Protein AF-A0A846ZX14-F1 (afdb_monomer)

pLDDT: mean 89.84, std 9.96, range [59.44, 98.19]

Foldseek 3Di:
DDPVVVVVVLVVLVVVLVVLVVVLVVCCVPPVPPCPVVSVVSVVVSVVSVVVSVVVVVVVVVVD

Mean predicted aligned error: 4.75 Å

Solvent-accessible surface area (backbone atoms only — not comparable to full-atom values): 3685 Å² total; per-residue (Å²): 132,54,73,65,59,49,50,51,52,50,54,52,50,51,52,52,51,53,55,52,52,53,52,50,54,52,49,57,74,72,42,75,74,90,38,52,70,60,51,52,54,47,53,52,54,51,50,54,52,52,53,51,52,51,50,55,49,55,53,48,67,75,74,110

Radius of gyration: 14.96 Å; Cα contacts (8 Å, |Δi|>4): 15; chains: 1; bounding box: 31×18×41 Å

Sequence (64 aa):
MTRSERALLFCLAEEIILHLRNRLAEIENLHPRESALGIATFQERLRNIEELLDGAKKEHERTV

Structure (mmCIF, N/CA/C/O backbone):
data_AF-A0A846ZX14-F1
#
_entry.id   AF-A0A846ZX14-F1
#
loop_
_atom_site.group_PDB
_atom_site.id
_atom_site.type_symbol
_atom_site.label_atom_id
_atom_site.label_alt_id
_atom_site.label_comp_id
_atom_site.label_asym_id
_atom_site.label_entity_id
_atom_site.label_seq_id
_atom_site.pdbx_PDB_ins_code
_atom_site.Cartn_x
_atom_site.Cartn_y
_atom_site.Cartn_z
_atom_site.occupancy
_atom_site.B_iso_or_equiv
_atom_site.auth_seq_id
_atom_site.auth_comp_id
_atom_site.auth_asym_id
_atom_site.auth_atom_id
_atom_site.pdbx_PDB_model_num
ATOM 1 N N . MET A 1 1 ? -4.304 1.193 21.548 1.00 79.31 1 MET A N 1
ATOM 2 C CA . MET A 1 1 ? -4.674 1.925 20.324 1.00 79.31 1 MET A CA 1
ATOM 3 C C . MET A 1 1 ? -6.186 1.929 20.196 1.00 79.31 1 MET A C 1
ATOM 5 O O . MET A 1 1 ? -6.788 0.857 20.254 1.00 79.31 1 MET A O 1
ATOM 9 N N . THR A 1 2 ? -6.793 3.104 20.102 1.00 91.50 2 THR A N 1
ATOM 10 C CA . THR A 1 2 ? -8.242 3.285 19.977 1.00 91.50 2 THR A CA 1
ATOM 11 C C . THR A 1 2 ? -8.744 2.834 18.601 1.00 91.50 2 THR A C 1
ATOM 13 O O . THR A 1 2 ? -7.966 2.657 17.660 1.00 91.50 2 THR A O 1
ATOM 16 N N . ARG A 1 3 ? -10.066 2.655 18.466 1.00 88.50 3 ARG A N 1
ATOM 17 C CA . ARG A 1 3 ? -10.702 2.343 17.174 1.00 88.50 3 ARG A CA 1
ATOM 18 C C . ARG A 1 3 ? -10.405 3.422 16.126 1.00 88.50 3 ARG A C 1
ATOM 20 O O . ARG A 1 3 ? -10.116 3.088 14.983 1.00 88.50 3 ARG A O 1
ATOM 27 N N . SER A 1 4 ? -10.434 4.691 16.528 1.00 92.25 4 SER A N 1
ATOM 28 C CA . SER A 1 4 ? -10.184 5.830 15.639 1.00 92.25 4 SER A CA 1
ATOM 29 C C . SER A 1 4 ? -8.721 5.926 15.204 1.00 92.25 4 SER A C 1
ATOM 31 O O . SER A 1 4 ? -8.458 6.148 14.028 1.00 92.25 4 SER A O 1
ATOM 33 N N . GLU A 1 5 ? -7.770 5.692 16.114 1.00 94.12 5 GLU A N 1
ATOM 34 C CA . GLU A 1 5 ? -6.339 5.620 15.773 1.00 94.12 5 GLU A CA 1
ATOM 35 C C . GLU A 1 5 ? -6.066 4.505 14.756 1.00 94.12 5 GLU A C 1
ATOM 37 O O . GLU A 1 5 ? -5.334 4.706 13.792 1.00 94.12 5 GLU A O 1
ATOM 42 N N . ARG A 1 6 ? -6.703 3.339 14.926 1.00 91.69 6 ARG A N 1
ATOM 43 C CA . ARG A 1 6 ? -6.579 2.221 13.981 1.00 91.69 6 ARG A CA 1
ATOM 44 C C . ARG A 1 6 ? -7.157 2.539 12.612 1.00 91.69 6 ARG A C 1
ATOM 46 O O . ARG A 1 6 ? -6.506 2.269 11.611 1.00 91.69 6 ARG A O 1
ATOM 53 N N . ALA A 1 7 ? -8.357 3.114 12.581 1.00 93.25 7 ALA A N 1
ATOM 54 C CA . ALA A 1 7 ? -8.999 3.527 11.339 1.00 93.25 7 ALA A CA 1
ATOM 55 C C . ALA A 1 7 ? -8.131 4.540 10.582 1.00 93.25 7 ALA A C 1
ATOM 57 O O . ALA A 1 7 ? -7.912 4.376 9.388 1.00 93.25 7 ALA A O 1
ATOM 58 N N . LEU A 1 8 ? -7.559 5.522 11.290 1.00 96.12 8 LEU A N 1
ATOM 59 C CA . LEU A 1 8 ? -6.631 6.484 10.702 1.00 96.12 8 LEU A CA 1
ATOM 60 C C . LEU A 1 8 ? -5.407 5.795 10.084 1.00 96.12 8 LEU A C 1
ATOM 62 O O . LEU A 1 8 ? -5.036 6.120 8.961 1.00 96.12 8 LEU A O 1
ATOM 66 N N . LEU A 1 9 ? -4.796 4.832 10.783 1.00 95.94 9 LEU A N 1
ATOM 67 C CA . LEU A 1 9 ? -3.648 4.092 10.251 1.00 95.94 9 LEU A CA 1
ATOM 68 C C . LEU A 1 9 ? -4.001 3.271 9.006 1.00 95.94 9 LEU A C 1
ATOM 70 O O . LEU A 1 9 ? -3.198 3.227 8.077 1.00 95.94 9 LEU A O 1
ATOM 74 N N . PHE A 1 10 ? -5.188 2.659 8.953 1.00 96.56 10 PHE A N 1
ATOM 75 C CA . PHE A 1 10 ? -5.643 1.970 7.745 1.00 96.56 10 PHE A CA 1
ATOM 76 C C . PHE A 1 10 ? -5.846 2.935 6.580 1.00 96.56 10 PHE A C 1
ATOM 78 O O . PHE A 1 10 ? -5.313 2.668 5.506 1.00 96.56 10 PHE A O 1
ATOM 85 N N . CYS A 1 11 ? -6.508 4.074 6.798 1.00 96.69 11 CYS A N 1
ATOM 86 C CA . CYS A 1 11 ? -6.676 5.086 5.754 1.00 96.69 11 CYS A CA 1
ATOM 87 C C . CYS A 1 11 ? -5.321 5.611 5.247 1.00 96.69 11 CYS A C 1
ATOM 89 O O . CYS A 1 11 ? -5.109 5.738 4.046 1.00 96.69 11 CYS A O 1
ATOM 91 N N . LEU A 1 12 ? -4.370 5.880 6.150 1.00 97.81 12 LEU A N 1
ATOM 92 C CA . LEU A 1 12 ? -3.028 6.332 5.772 1.00 97.81 12 LEU A CA 1
ATOM 93 C C . LEU A 1 12 ? -2.271 5.273 4.963 1.00 97.81 12 LEU A C 1
ATOM 95 O O . LEU A 1 12 ? -1.600 5.608 3.990 1.00 97.81 12 LEU A O 1
ATOM 99 N N . ALA A 1 13 ? -2.376 4.000 5.347 1.00 97.44 13 ALA A N 1
ATOM 100 C CA . ALA A 1 13 ? -1.754 2.909 4.606 1.00 97.44 13 ALA A CA 1
ATOM 101 C C . ALA A 1 13 ? -2.348 2.767 3.193 1.00 97.44 13 ALA A C 1
ATOM 103 O O . ALA A 1 13 ? -1.598 2.568 2.238 1.00 97.44 13 ALA A O 1
ATOM 104 N N . GLU A 1 14 ? -3.668 2.914 3.047 1.00 97.75 14 GLU A N 1
ATOM 105 C CA . GLU A 1 14 ? -4.343 2.906 1.743 1.00 97.75 14 GLU A CA 1
ATOM 106 C C . GLU A 1 14 ? -3.870 4.049 0.838 1.00 97.75 14 GLU A C 1
ATOM 108 O O . GLU A 1 14 ? -3.530 3.802 -0.320 1.00 97.75 14 GLU A O 1
ATOM 113 N N . GLU A 1 15 ? -3.775 5.272 1.367 1.00 98.19 15 GLU A N 1
ATOM 114 C CA . GLU A 1 15 ? -3.276 6.431 0.614 1.00 98.19 15 GLU A CA 1
ATOM 115 C C . GLU A 1 15 ? -1.819 6.249 0.173 1.00 98.19 15 GLU A C 1
ATOM 117 O O . GLU A 1 15 ? -1.465 6.511 -0.978 1.00 98.19 15 GLU A O 1
ATOM 122 N N . ILE A 1 16 ? -0.959 5.725 1.053 1.00 97.25 16 ILE A N 1
ATOM 123 C CA . ILE A 1 16 ? 0.434 5.425 0.700 1.00 97.25 16 ILE A CA 1
ATOM 124 C C . ILE A 1 16 ? 0.495 4.394 -0.434 1.00 97.25 16 ILE A C 1
ATOM 126 O O . ILE A 1 16 ? 1.229 4.598 -1.402 1.00 97.25 16 ILE A O 1
ATOM 130 N N . ILE A 1 17 ? -0.285 3.311 -0.356 1.00 98.06 17 ILE A N 1
ATOM 131 C CA . ILE A 1 17 ? -0.346 2.291 -1.416 1.00 98.06 17 ILE A CA 1
ATOM 132 C C . ILE A 1 17 ? -0.824 2.907 -2.735 1.00 98.06 17 ILE A C 1
ATOM 134 O O . ILE A 1 17 ? -0.235 2.632 -3.782 1.00 98.06 17 ILE A O 1
ATOM 138 N N . LEU A 1 18 ? -1.844 3.769 -2.702 1.00 97.94 18 LEU A N 1
ATOM 139 C CA . LEU A 1 18 ? -2.340 4.465 -3.888 1.00 97.94 18 LEU A CA 1
ATOM 140 C C . LEU A 1 18 ? -1.244 5.322 -4.539 1.00 97.94 18 LEU A C 1
ATOM 142 O O . LEU A 1 18 ? -1.022 5.233 -5.749 1.00 97.94 18 LEU A O 1
ATOM 146 N N . HIS A 1 19 ? 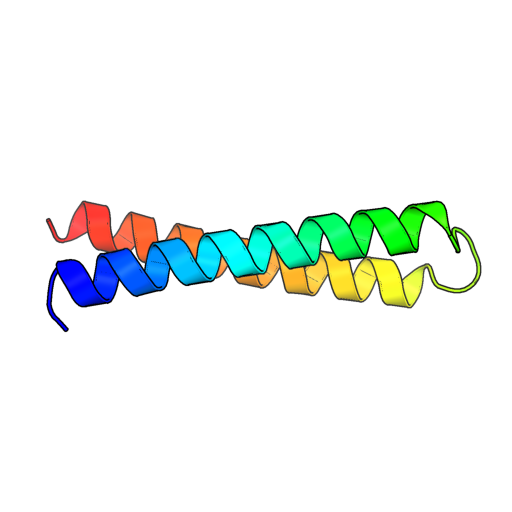-0.506 6.097 -3.743 1.00 97.56 19 HIS A N 1
ATOM 147 C CA . HIS A 1 19 ? 0.621 6.888 -4.236 1.00 97.56 19 HIS A CA 1
ATOM 148 C C . HIS A 1 19 ? 1.733 6.020 -4.842 1.00 97.56 19 HIS A C 1
ATOM 150 O O . HIS A 1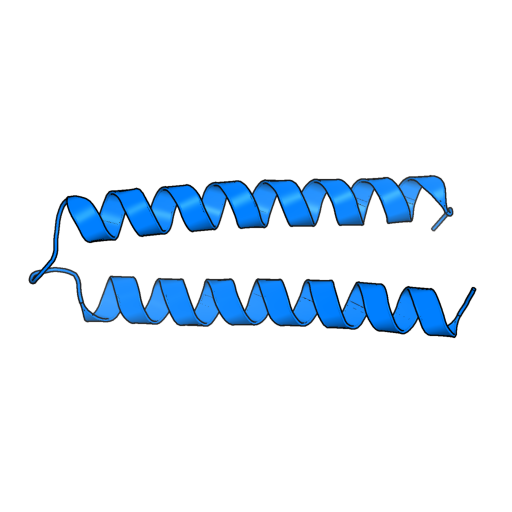 19 ? 2.270 6.363 -5.898 1.00 97.56 19 HIS A O 1
ATOM 156 N N . LEU A 1 20 ? 2.061 4.882 -4.223 1.00 96.44 20 LEU A N 1
ATOM 157 C CA . LEU A 1 20 ? 3.071 3.955 -4.740 1.00 96.44 20 LEU A CA 1
ATOM 158 C C . LEU A 1 20 ? 2.637 3.305 -6.062 1.00 96.44 20 LEU A C 1
ATOM 160 O O . LEU A 1 20 ? 3.462 3.179 -6.967 1.00 96.44 20 LEU A O 1
ATOM 164 N N . ARG A 1 21 ? 1.355 2.946 -6.209 1.00 96.50 21 ARG A N 1
ATOM 165 C CA . ARG A 1 21 ? 0.787 2.429 -7.467 1.00 96.50 21 ARG A CA 1
ATOM 166 C C . ARG A 1 21 ? 0.878 3.451 -8.593 1.00 96.50 21 ARG A C 1
ATOM 168 O O . ARG A 1 21 ? 1.334 3.114 -9.683 1.00 96.50 21 ARG A O 1
ATOM 175 N N . ASN A 1 22 ? 0.507 4.701 -8.317 1.00 95.56 22 ASN A N 1
ATOM 176 C CA . ASN A 1 22 ? 0.624 5.783 -9.296 1.00 95.56 22 ASN A CA 1
ATOM 177 C C . ASN A 1 22 ? 2.083 5.978 -9.719 1.00 95.56 22 ASN A C 1
ATOM 179 O O . ASN A 1 22 ? 2.378 6.069 -10.909 1.00 95.56 22 ASN A O 1
ATOM 183 N N . ARG A 1 23 ? 3.011 5.951 -8.757 1.00 92.19 23 ARG A N 1
ATOM 184 C CA . ARG A 1 23 ? 4.438 6.091 -9.046 1.00 92.19 23 ARG A CA 1
ATOM 185 C C . ARG A 1 23 ? 4.991 4.940 -9.883 1.00 92.19 23 ARG A C 1
ATOM 187 O O . ARG A 1 23 ? 5.799 5.176 -10.777 1.00 92.19 23 ARG A O 1
ATOM 194 N N . LEU A 1 24 ? 4.570 3.710 -9.607 1.00 92.06 24 LEU A N 1
ATOM 195 C CA . LEU A 1 24 ? 4.941 2.551 -10.412 1.00 92.06 24 LEU A CA 1
ATOM 196 C C . LEU A 1 24 ? 4.452 2.713 -11.859 1.00 92.06 24 LEU A C 1
ATOM 198 O O . LEU A 1 24 ? 5.248 2.559 -12.781 1.00 92.06 24 LEU A 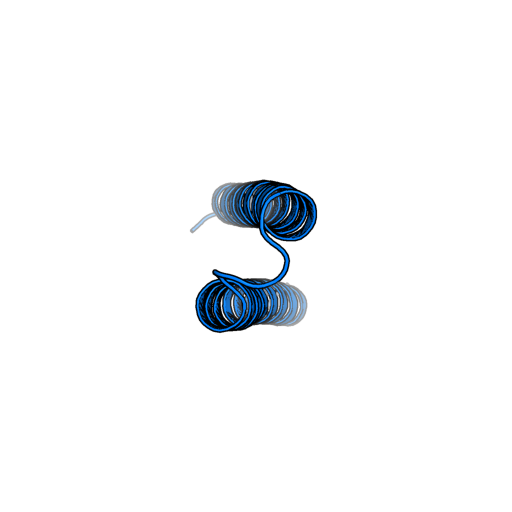O 1
ATOM 202 N N . ALA A 1 25 ? 3.191 3.109 -12.048 1.00 90.94 25 ALA A N 1
ATOM 203 C CA . ALA A 1 25 ? 2.626 3.349 -13.373 1.00 90.94 25 ALA A 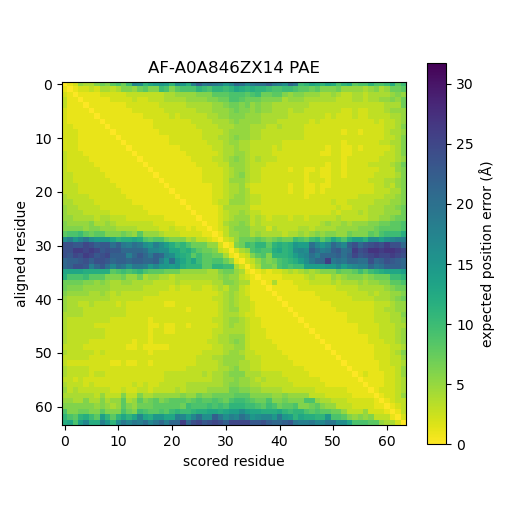CA 1
ATOM 204 C C . ALA A 1 25 ? 3.367 4.470 -14.130 1.00 90.94 25 ALA A C 1
ATOM 206 O O . ALA A 1 25 ? 3.610 4.353 -15.330 1.00 90.94 25 ALA A O 1
ATOM 207 N N . GLU A 1 26 ? 3.772 5.548 -13.451 1.00 90.00 26 GLU A N 1
ATOM 208 C CA . GLU A 1 26 ? 4.621 6.595 -14.043 1.00 90.00 26 GLU A CA 1
ATOM 209 C C . GLU A 1 26 ? 5.960 6.028 -14.543 1.00 90.00 26 GLU A C 1
ATOM 211 O O . GLU A 1 26 ? 6.371 6.311 -15.668 1.00 90.00 26 GLU A O 1
ATOM 216 N N . ILE A 1 27 ? 6.632 5.208 -13.729 1.00 86.75 27 ILE A N 1
ATOM 217 C CA . ILE A 1 27 ? 7.937 4.618 -14.064 1.00 86.75 27 ILE A CA 1
ATOM 218 C C . ILE A 1 27 ? 7.814 3.645 -15.245 1.00 86.75 27 ILE A C 1
ATOM 220 O O . ILE A 1 27 ? 8.631 3.692 -16.168 1.00 86.75 27 ILE A O 1
ATOM 224 N N . GLU A 1 28 ? 6.793 2.788 -15.232 1.00 85.38 28 GLU A N 1
ATOM 225 C CA . GLU A 1 28 ? 6.523 1.814 -16.296 1.00 85.38 28 GLU A CA 1
ATOM 226 C C . GLU A 1 28 ? 6.264 2.494 -17.647 1.00 85.38 28 GLU A C 1
ATOM 228 O O . GLU A 1 28 ? 6.738 2.014 -18.678 1.00 85.38 28 GLU A O 1
ATOM 233 N N . ASN A 1 29 ? 5.580 3.643 -17.641 1.00 84.75 29 ASN A N 1
ATOM 234 C CA . ASN A 1 29 ? 5.316 4.426 -18.848 1.00 84.75 29 ASN A CA 1
ATOM 235 C C . ASN A 1 29 ? 6.561 5.154 -19.392 1.00 84.75 29 ASN A C 1
ATOM 237 O O . ASN A 1 29 ? 6.653 5.372 -20.600 1.00 84.75 29 ASN A O 1
ATOM 241 N N . LEU A 1 30 ? 7.512 5.541 -18.532 1.00 80.69 30 LEU A N 1
ATOM 242 C CA . LEU A 1 30 ? 8.671 6.359 -18.919 1.00 80.69 30 LEU A CA 1
ATOM 243 C C . LEU A 1 30 ? 9.908 5.541 -19.335 1.00 80.69 30 LEU A C 1
ATOM 245 O O . LEU A 1 30 ? 10.639 5.974 -20.226 1.00 80.69 30 LEU A O 1
ATOM 249 N N . HIS A 1 31 ? 10.165 4.372 -18.730 1.00 67.56 31 HIS A N 1
ATOM 250 C CA . HIS A 1 31 ? 11.425 3.629 -18.929 1.00 67.56 31 HIS A CA 1
ATOM 251 C C . HIS A 1 31 ? 11.244 2.099 -19.047 1.00 67.56 31 HIS A C 1
ATOM 253 O O . HIS A 1 31 ? 11.713 1.345 -18.190 1.00 67.56 31 HIS A O 1
ATOM 259 N N . PRO A 1 32 ? 10.644 1.585 -20.137 1.00 64.12 32 PRO A N 1
ATOM 260 C CA . PRO A 1 32 ? 10.256 0.174 -20.229 1.00 64.12 32 PRO A CA 1
ATOM 261 C C . PRO A 1 32 ? 11.412 -0.842 -20.326 1.00 64.12 32 PRO A C 1
ATOM 263 O O . PRO A 1 32 ? 11.173 -2.034 -20.154 1.00 64.12 32 PRO A O 1
ATOM 266 N N . ARG A 1 33 ? 12.661 -0.436 -20.619 1.00 61.50 33 ARG A N 1
ATOM 267 C CA . ARG A 1 33 ? 13.780 -1.388 -20.846 1.00 61.50 33 ARG A CA 1
ATOM 268 C C . ARG A 1 33 ? 14.991 -1.213 -19.936 1.00 61.50 33 ARG A C 1
ATOM 270 O O . ARG A 1 33 ? 15.585 -2.208 -19.541 1.00 61.50 33 ARG A O 1
ATOM 277 N N . GLU A 1 34 ? 15.343 0.013 -19.565 1.00 59.44 34 GLU A N 1
ATOM 278 C CA . GLU A 1 34 ? 16.551 0.280 -18.765 1.00 59.44 34 GLU A CA 1
ATOM 279 C C . GLU A 1 34 ? 16.344 0.040 -17.261 1.00 59.44 34 GLU A C 1
ATOM 281 O O . GLU A 1 34 ? 17.305 -0.024 -16.502 1.00 59.44 34 GLU A O 1
ATOM 286 N N . SER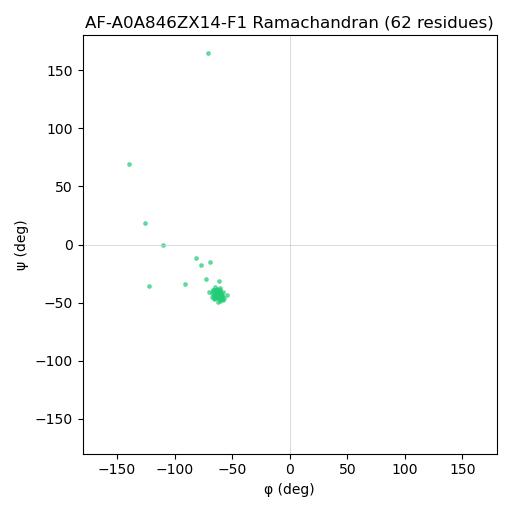 A 1 35 ? 15.097 -0.134 -16.811 1.00 69.25 35 SER A N 1
ATOM 287 C CA . SER A 1 35 ? 14.751 -0.262 -15.388 1.00 69.25 35 SER A CA 1
ATOM 288 C C . SER A 1 35 ? 13.955 -1.523 -15.034 1.00 69.25 35 SER A C 1
ATOM 290 O O . SER A 1 35 ? 13.378 -1.577 -13.954 1.00 69.25 35 SER A O 1
ATOM 292 N N . ALA A 1 36 ? 13.941 -2.563 -15.880 1.00 82.50 36 ALA A N 1
ATOM 293 C CA . ALA A 1 36 ? 13.108 -3.760 -15.673 1.00 82.50 36 ALA A CA 1
ATOM 294 C C . ALA A 1 36 ? 13.310 -4.432 -14.298 1.00 82.50 36 ALA A C 1
ATOM 296 O O . ALA A 1 36 ? 12.339 -4.762 -13.621 1.00 82.50 36 ALA A O 1
ATOM 297 N N . LEU A 1 37 ? 14.562 -4.571 -13.842 1.00 85.31 37 LEU A N 1
ATOM 298 C CA . LEU A 1 37 ? 14.865 -5.119 -12.513 1.00 85.31 37 LEU A CA 1
ATOM 299 C C . LEU A 1 37 ? 14.387 -4.194 -11.381 1.00 85.31 37 LEU A C 1
ATOM 301 O O . LEU A 1 37 ? 13.874 -4.666 -10.367 1.00 85.31 37 LEU A O 1
ATOM 305 N N . GLY A 1 38 ? 14.534 -2.878 -11.555 1.00 85.81 38 GLY A N 1
ATOM 306 C CA . GLY A 1 38 ? 14.069 -1.882 -10.587 1.00 85.81 38 GLY A CA 1
ATOM 307 C C . GLY A 1 38 ? 12.545 -1.859 -10.467 1.00 85.81 38 GLY A C 1
ATOM 308 O O . G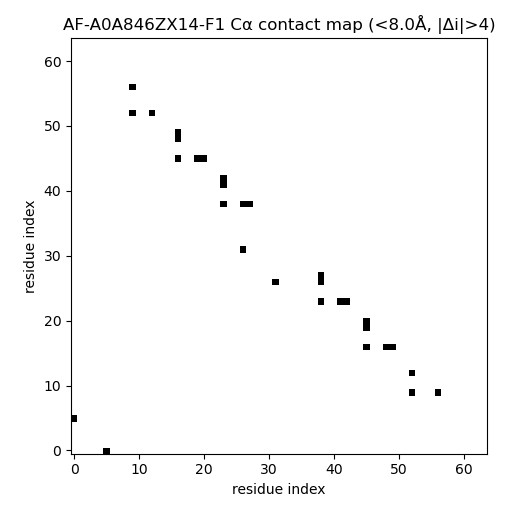LY A 1 38 ? 12.024 -1.841 -9.356 1.00 85.81 38 GLY A O 1
ATOM 309 N N . ILE A 1 39 ? 11.842 -1.947 -11.599 1.00 89.44 39 ILE A N 1
ATOM 310 C CA . ILE A 1 39 ? 10.378 -2.048 -11.675 1.00 89.44 39 ILE A CA 1
ATOM 311 C C . ILE A 1 39 ? 9.902 -3.331 -10.989 1.00 89.44 39 ILE A C 1
ATOM 313 O O . ILE A 1 39 ? 9.054 -3.260 -10.104 1.00 89.44 39 ILE A O 1
ATOM 317 N N . ALA A 1 40 ? 10.499 -4.483 -11.311 1.00 90.69 40 ALA A N 1
ATOM 318 C CA . ALA A 1 40 ? 10.152 -5.758 -10.681 1.00 90.69 40 ALA A CA 1
ATOM 319 C C . ALA A 1 40 ? 10.369 -5.729 -9.156 1.00 90.69 40 ALA A C 1
ATOM 321 O O . ALA A 1 40 ? 9.507 -6.160 -8.391 1.00 90.69 40 ALA A O 1
ATOM 322 N N . THR A 1 41 ? 11.484 -5.144 -8.705 1.00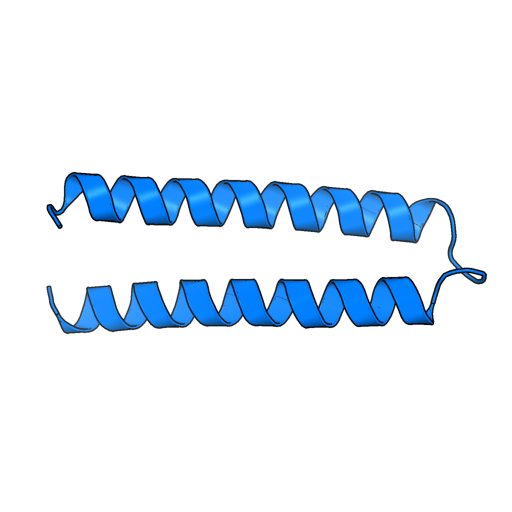 91.94 41 THR A N 1
ATOM 323 C CA . THR A 1 41 ? 11.781 -4.982 -7.271 1.00 91.94 41 THR A CA 1
ATOM 324 C C . THR A 1 41 ? 10.768 -4.055 -6.589 1.00 91.94 41 THR A C 1
ATOM 326 O O . THR A 1 41 ? 10.357 -4.302 -5.455 1.00 91.94 41 THR A O 1
ATOM 329 N N . PHE A 1 42 ? 10.350 -2.975 -7.257 1.00 92.88 42 PHE A N 1
ATOM 330 C CA . PHE A 1 42 ? 9.329 -2.066 -6.736 1.00 92.88 42 PHE A CA 1
ATOM 331 C C . PHE A 1 42 ? 7.970 -2.769 -6.625 1.00 92.88 42 PHE A C 1
ATOM 333 O O . PHE A 1 42 ? 7.326 -2.681 -5.582 1.00 92.88 42 PHE A O 1
ATOM 340 N N . GLN A 1 43 ? 7.559 -3.492 -7.669 1.00 94.19 43 GLN A N 1
ATOM 341 C CA . GLN A 1 43 ? 6.318 -4.270 -7.706 1.00 94.19 43 GLN A CA 1
ATOM 342 C C . GLN A 1 43 ? 6.249 -5.299 -6.575 1.00 94.19 43 GLN A C 1
ATOM 344 O O . GLN A 1 43 ? 5.225 -5.398 -5.900 1.00 94.19 43 GLN A O 1
ATOM 349 N N . GLU A 1 44 ? 7.334 -6.040 -6.343 1.00 96.62 44 GLU A N 1
ATOM 350 C CA . GLU A 1 44 ? 7.421 -7.013 -5.251 1.00 96.62 44 GLU A CA 1
ATOM 351 C C . GLU A 1 44 ? 7.237 -6.337 -3.886 1.00 96.62 44 GLU A C 1
ATOM 353 O O . GLU A 1 44 ? 6.416 -6.763 -3.075 1.00 96.62 44 GLU A O 1
ATOM 358 N N . ARG A 1 45 ? 7.947 -5.230 -3.640 1.00 96.06 45 ARG A N 1
ATOM 359 C CA . ARG A 1 45 ? 7.833 -4.488 -2.376 1.00 96.06 45 ARG A CA 1
ATOM 360 C C . ARG A 1 45 ? 6.440 -3.907 -2.166 1.00 96.06 45 ARG A C 1
ATOM 362 O O . ARG A 1 45 ? 5.936 -3.960 -1.048 1.00 96.06 45 ARG A O 1
ATOM 369 N N . LEU A 1 46 ? 5.826 -3.370 -3.219 1.00 97.06 46 LEU A N 1
ATOM 370 C CA . LEU A 1 46 ? 4.462 -2.854 -3.166 1.00 97.06 46 LEU A CA 1
ATOM 371 C C . LEU A 1 46 ? 3.472 -3.967 -2.807 1.00 97.06 46 LEU A C 1
ATOM 373 O O . LEU A 1 46 ? 2.669 -3.784 -1.895 1.00 97.06 46 LEU A O 1
ATOM 377 N N . ARG A 1 47 ? 3.597 -5.141 -3.436 1.00 97.75 47 ARG A N 1
ATOM 378 C CA . ARG A 1 47 ? 2.768 -6.310 -3.121 1.00 97.75 47 ARG A CA 1
ATOM 379 C C . ARG A 1 47 ? 2.901 -6.733 -1.659 1.00 97.75 47 ARG A C 1
ATOM 381 O O . ARG A 1 47 ? 1.891 -6.948 -1.000 1.00 97.75 47 ARG A O 1
ATOM 388 N N . ASN A 1 48 ? 4.120 -6.773 -1.123 1.00 97.56 48 ASN A N 1
ATOM 389 C CA . ASN A 1 48 ? 4.339 -7.121 0.283 1.00 97.56 48 ASN A CA 1
ATOM 390 C C . ASN A 1 48 ? 3.629 -6.140 1.237 1.00 97.56 48 ASN A C 1
ATOM 392 O O . ASN A 1 48 ? 3.075 -6.551 2.253 1.00 97.56 48 ASN A O 1
ATOM 396 N N . ILE A 1 49 ? 3.621 -4.841 0.918 1.00 96.56 49 ILE A N 1
ATOM 397 C CA . ILE A 1 49 ? 2.916 -3.826 1.720 1.00 96.56 49 ILE A CA 1
ATOM 398 C C . ILE A 1 49 ? 1.396 -4.025 1.639 1.00 96.56 49 ILE A C 1
ATOM 400 O O . ILE A 1 49 ? 0.706 -3.925 2.655 1.00 96.56 49 ILE A O 1
ATOM 404 N N . GLU A 1 50 ? 0.873 -4.327 0.452 1.00 97.62 50 GLU A N 1
ATOM 405 C CA . GLU A 1 50 ? -0.549 -4.617 0.244 1.00 97.62 50 GLU A CA 1
ATOM 406 C C . GLU A 1 50 ? -0.998 -5.853 1.033 1.00 97.62 50 GLU A C 1
ATOM 408 O O . GLU A 1 50 ? -2.029 -5.809 1.707 1.00 97.62 50 GLU A O 1
ATOM 413 N N . GLU A 1 51 ? -0.200 -6.922 1.015 1.00 97.69 51 GLU A N 1
ATOM 414 C CA . GLU A 1 51 ? -0.450 -8.146 1.783 1.00 97.69 51 GLU A CA 1
ATOM 415 C C . GLU A 1 51 ? -0.424 -7.893 3.297 1.00 97.69 51 GLU A C 1
ATOM 417 O O . GLU A 1 51 ? -1.270 -8.415 4.026 1.00 97.69 51 GLU A O 1
ATOM 422 N N . LEU A 1 52 ? 0.497 -7.053 3.784 1.00 96.88 52 LEU A N 1
ATOM 423 C CA . LEU A 1 52 ? 0.548 -6.664 5.196 1.00 96.88 52 LEU A CA 1
ATOM 424 C C . LEU A 1 52 ? -0.700 -5.884 5.623 1.00 96.88 52 LEU A C 1
ATOM 426 O O . LEU A 1 52 ? -1.249 -6.147 6.697 1.00 96.88 52 LEU A O 1
ATOM 430 N N . LEU A 1 53 ? -1.168 -4.945 4.796 1.00 96.69 53 LEU A N 1
ATOM 431 C CA . LEU A 1 53 ? -2.387 -4.189 5.086 1.00 96.69 53 LEU A CA 1
ATOM 432 C C . LEU A 1 53 ? -3.622 -5.098 5.082 1.00 96.69 53 LEU A C 1
ATOM 434 O O . LEU A 1 53 ? -4.462 -4.995 5.978 1.00 96.69 53 LEU A O 1
ATOM 438 N N . ASP A 1 54 ? -3.730 -5.990 4.099 1.00 96.44 54 ASP A N 1
ATOM 439 C CA . ASP A 1 54 ? -4.821 -6.962 4.015 1.00 96.44 54 ASP A CA 1
ATOM 440 C C . ASP A 1 54 ? -4.821 -7.914 5.224 1.00 96.44 54 ASP A C 1
ATOM 442 O O . ASP A 1 54 ? -5.859 -8.125 5.856 1.00 96.44 54 ASP A O 1
ATOM 446 N N . GLY A 1 55 ? -3.646 -8.406 5.627 1.00 96.31 55 GLY A N 1
ATOM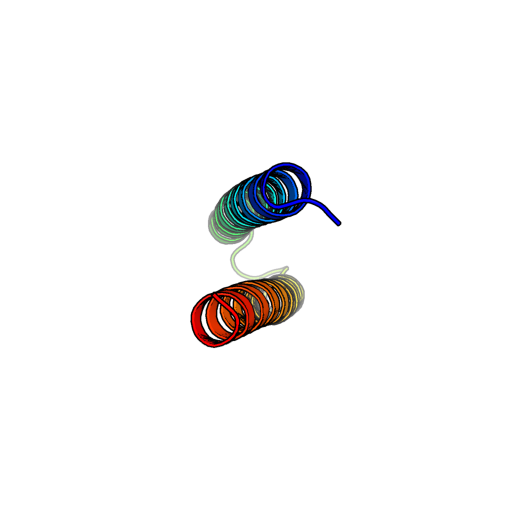 447 C CA . GLY A 1 55 ? -3.475 -9.199 6.844 1.00 96.31 55 GLY A CA 1
ATOM 448 C C . GLY A 1 55 ? -3.942 -8.457 8.099 1.00 96.31 55 GLY A C 1
ATOM 449 O O . GLY A 1 55 ? -4.734 -8.997 8.874 1.00 96.31 55 GLY A O 1
ATOM 450 N N . ALA A 1 56 ? -3.530 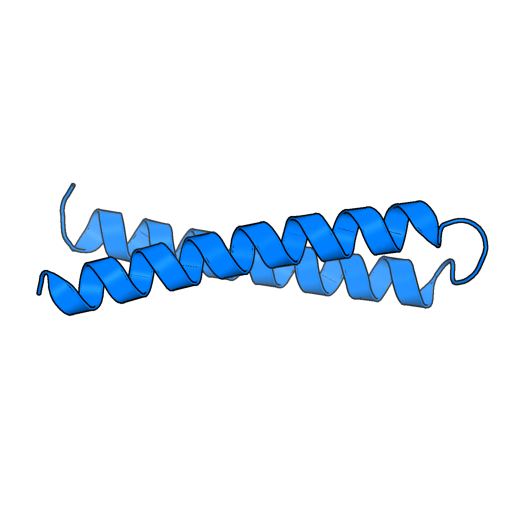-7.198 8.262 1.00 93.44 56 ALA A N 1
ATOM 451 C CA . ALA A 1 56 ? -3.914 -6.371 9.405 1.00 93.44 56 ALA A CA 1
ATOM 452 C C . ALA A 1 56 ? -5.425 -6.071 9.446 1.00 93.44 56 ALA A C 1
ATOM 454 O O . ALA A 1 56 ? -6.031 -6.054 10.522 1.00 93.44 56 ALA A O 1
ATOM 455 N N . LYS A 1 57 ? -6.061 -5.867 8.286 1.00 93.19 57 LYS A N 1
ATOM 456 C CA . LYS A 1 57 ? -7.518 -5.688 8.185 1.00 93.19 57 LYS A CA 1
ATOM 457 C C . LYS A 1 57 ? -8.275 -6.970 8.528 1.00 93.19 57 LYS A C 1
ATOM 459 O O . LYS A 1 57 ? -9.208 -6.919 9.324 1.00 93.19 57 LYS A O 1
ATOM 464 N N . LYS A 1 58 ? -7.840 -8.122 8.014 1.00 94.00 58 LYS A N 1
ATOM 465 C CA . LYS A 1 58 ? -8.447 -9.428 8.326 1.00 94.00 58 LYS A CA 1
ATOM 466 C C . LYS A 1 58 ? -8.323 -9.791 9.803 1.00 94.00 58 LYS A C 1
ATOM 468 O O . LYS A 1 58 ? -9.254 -10.334 10.390 1.00 94.00 58 LYS A O 1
ATOM 473 N N . GLU A 1 59 ? -7.182 -9.502 10.422 1.00 91.19 59 GLU A N 1
ATOM 474 C CA . GLU A 1 59 ? -7.012 -9.676 11.867 1.00 91.19 59 GLU A CA 1
ATOM 475 C C . GLU A 1 59 ? -7.955 -8.756 12.653 1.00 91.19 59 GLU A C 1
ATOM 477 O O . GLU A 1 59 ? -8.558 -9.175 13.645 1.00 91.19 59 GLU A O 1
ATOM 482 N N . HIS A 1 60 ? -8.151 -7.523 12.178 1.00 85.94 60 HIS A N 1
ATOM 483 C CA . HIS A 1 60 ? -9.120 -6.614 12.771 1.00 85.94 60 HIS A CA 1
ATOM 484 C C . HIS A 1 60 ? -10.553 -7.154 12.686 1.00 85.94 60 HIS A C 1
ATOM 486 O O . HIS A 1 60 ? -11.245 -7.146 13.698 1.00 85.94 60 HIS A O 1
ATOM 492 N N . GLU A 1 61 ? -10.981 -7.664 11.532 1.00 86.38 61 GLU A N 1
ATOM 493 C CA . GLU A 1 61 ? -12.316 -8.254 11.348 1.00 86.38 61 GLU A CA 1
ATOM 494 C C . GLU A 1 61 ? -12.563 -9.473 12.246 1.00 86.38 61 GLU A C 1
ATOM 496 O O . GLU A 1 61 ? -13.688 -9.705 12.667 1.00 86.38 61 GLU A O 1
ATOM 501 N N . ARG A 1 62 ? -11.520 -10.245 12.573 1.00 84.12 62 ARG A N 1
ATOM 502 C CA . ARG A 1 62 ? -11.622 -11.403 13.480 1.00 84.12 62 ARG A CA 1
ATOM 503 C C . ARG A 1 62 ? -11.696 -11.028 14.961 1.00 84.12 62 ARG A C 1
ATOM 505 O O . ARG A 1 62 ? -12.020 -11.886 15.777 1.00 84.12 62 ARG A O 1
ATOM 512 N N . THR A 1 63 ? -11.312 -9.803 15.314 1.00 74.12 63 THR A N 1
ATOM 513 C CA . THR A 1 63 ? -11.185 -9.334 16.707 1.00 74.12 63 THR A CA 1
ATOM 514 C C . THR A 1 63 ? -12.253 -8.314 17.110 1.00 74.12 63 THR A C 1
ATOM 516 O O . THR A 1 63 ? -12.245 -7.854 18.254 1.00 74.12 63 THR A O 1
ATOM 519 N N . VAL A 1 64 ? -13.154 -7.959 16.189 1.00 60.41 64 VAL A N 1
ATOM 520 C CA . VAL A 1 64 ? -14.337 -7.104 16.392 1.00 60.41 64 VAL A CA 1
ATOM 521 C C . VAL A 1 64 ? -15.583 -7.972 16.420 1.00 60.41 64 VAL A C 1
ATOM 523 O O . VAL A 1 64 ? -16.463 -7.663 17.253 1.00 60.41 64 VAL A O 1
#

Secondary structure (DSSP, 8-state):
--HHHHHHHHHHHHHHHHHHHHHHHHHHHH-TTTTHHHHHHHHHHHHHHHHHHHHHHHHHHHH-

Nearest PDB structures (foldseek):
  2eul-assembly1_A  TM=8.511E-01  e=4.125E+00  Thermus thermophilus HB8